Protein AF-A0A0T2MTX2-F1 (afdb_monomer_lite)

Secondary structure (DSSP, 8-state):
-EEEEEEEEEEEE-SSSTTEEEEEEEEEEEEEETTEEEEEEEEEEEEEE--TT--HHHHHHHHHHHHHHHHHHHHHHHTTSPP-PPP----

Radius of gyration: 18.4 Å; chains: 1; bounding box: 54×22×53 Å

Structure (mmCIF, N/CA/C/O backbone):
data_AF-A0A0T2MTX2-F1
#
_entry.id   AF-A0A0T2MTX2-F1
#
loop_
_atom_site.group_PDB
_atom_site.id
_atom_site.type_symbol
_atom_site.label_atom_id
_atom_site.label_alt_id
_atom_site.label_comp_id
_atom_site.label_asym_id
_atom_site.label_entity_id
_atom_site.label_seq_id
_atom_site.pdbx_PDB_ins_code
_atom_site.Cartn_x
_atom_site.Cartn_y
_atom_site.Cartn_z
_atom_site.occupancy
_atom_site.B_iso_or_equiv
_atom_site.auth_seq_id
_atom_site.auth_comp_id
_atom_site.auth_asym_id
_atom_site.auth_atom_id
_atom_site.pdbx_PDB_model_num
ATOM 1 N N . MET A 1 1 ? -14.541 3.780 10.823 1.00 88.44 1 MET A N 1
ATOM 2 C CA . MET A 1 1 ? -13.185 4.011 10.263 1.00 88.44 1 MET A CA 1
ATOM 3 C C . MET A 1 1 ? -13.185 4.740 8.916 1.00 88.44 1 MET A C 1
ATOM 5 O O . MET A 1 1 ? -13.848 4.310 7.971 1.00 88.44 1 MET A O 1
ATOM 9 N N . GLN A 1 2 ? -12.362 5.778 8.788 1.00 91.06 2 GLN A N 1
ATOM 10 C CA . GLN A 1 2 ? -12.072 6.534 7.564 1.00 91.06 2 GLN A CA 1
ATOM 11 C C . GLN A 1 2 ? -10.560 6.501 7.278 1.00 91.06 2 GLN A C 1
ATOM 13 O O . GLN A 1 2 ? -9.776 6.463 8.216 1.00 91.06 2 GLN A O 1
ATOM 18 N N . LEU A 1 3 ? -10.152 6.4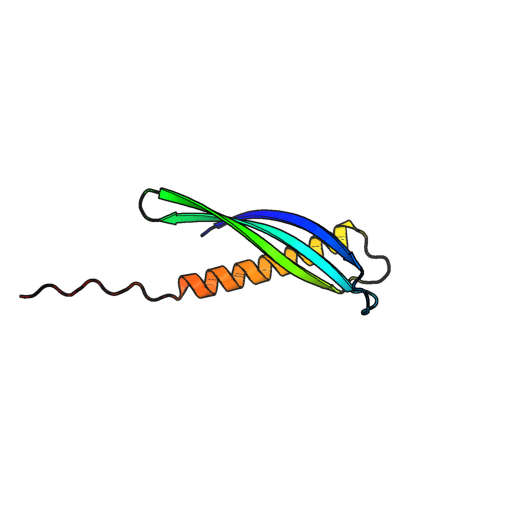65 6.004 1.00 94.19 3 LEU A N 1
ATOM 19 C CA . LEU A 1 3 ? -8.742 6.578 5.594 1.00 94.19 3 LEU A CA 1
ATOM 20 C C . LEU A 1 3 ? -8.476 8.057 5.299 1.00 94.19 3 LEU A C 1
ATOM 22 O O . LEU A 1 3 ? -9.157 8.605 4.435 1.00 94.19 3 LEU A O 1
ATOM 26 N N . ILE A 1 4 ? -7.537 8.681 6.011 1.00 96.06 4 ILE A N 1
ATOM 27 C CA . ILE A 1 4 ? -7.272 10.126 5.901 1.00 96.06 4 ILE A CA 1
ATOM 28 C C . ILE A 1 4 ? -5.945 10.452 5.213 1.00 96.06 4 ILE A C 1
ATOM 30 O O . ILE A 1 4 ? -5.803 11.532 4.652 1.00 96.06 4 ILE A O 1
ATOM 34 N N . ASP A 1 5 ? -4.987 9.524 5.234 1.00 96.75 5 ASP A N 1
ATOM 35 C CA . ASP A 1 5 ? -3.694 9.681 4.570 1.00 96.75 5 ASP A CA 1
ATOM 36 C C . ASP A 1 5 ? -3.169 8.325 4.091 1.00 96.75 5 ASP A C 1
ATOM 38 O O . ASP A 1 5 ? -3.372 7.295 4.744 1.00 96.75 5 ASP A O 1
ATOM 42 N N . ILE A 1 6 ? -2.495 8.336 2.943 1.00 97.19 6 ILE A N 1
ATOM 43 C CA . ILE A 1 6 ? -1.820 7.178 2.367 1.00 97.19 6 ILE A CA 1
ATOM 44 C C . ILE A 1 6 ? -0.587 7.637 1.589 1.00 97.19 6 ILE A C 1
ATOM 46 O O . ILE A 1 6 ? -0.684 8.473 0.698 1.00 97.19 6 ILE A O 1
ATOM 50 N N . THR A 1 7 ? 0.582 7.100 1.932 1.00 97.94 7 THR A N 1
ATOM 51 C CA . THR A 1 7 ? 1.860 7.547 1.359 1.00 97.94 7 THR A CA 1
ATOM 52 C C . THR A 1 7 ? 2.855 6.389 1.274 1.00 97.94 7 THR A C 1
ATOM 54 O O . THR A 1 7 ? 2.963 5.587 2.204 1.00 97.94 7 THR A O 1
ATOM 57 N N . VAL A 1 8 ? 3.615 6.299 0.178 1.00 97.94 8 VAL A N 1
ATOM 58 C CA . VAL A 1 8 ? 4.730 5.343 0.046 1.00 97.94 8 VAL A CA 1
ATOM 59 C C . VAL A 1 8 ? 5.875 5.756 0.977 1.00 97.94 8 VAL A C 1
ATOM 61 O O . VAL A 1 8 ? 6.327 6.896 0.938 1.00 97.94 8 VAL A O 1
ATOM 64 N N . ARG A 1 9 ? 6.343 4.840 1.833 1.00 97.56 9 ARG A N 1
ATOM 65 C CA . ARG A 1 9 ? 7.484 5.076 2.736 1.00 97.56 9 ARG A CA 1
ATOM 66 C C . ARG A 1 9 ? 8.810 4.710 2.098 1.00 97.56 9 ARG A C 1
ATOM 68 O O . ARG A 1 9 ? 9.769 5.469 2.168 1.00 97.56 9 ARG A O 1
ATOM 75 N N . ASP A 1 10 ? 8.841 3.530 1.507 1.00 97.56 10 ASP A N 1
ATOM 76 C CA . ASP A 1 10 ? 9.992 2.981 0.818 1.00 97.56 10 ASP A CA 1
ATOM 77 C C . ASP A 1 10 ? 9.504 2.094 -0.318 1.00 97.56 10 ASP A C 1
ATOM 79 O O . ASP A 1 10 ? 8.404 1.533 -0.270 1.00 97.56 10 ASP A O 1
ATOM 83 N N . LYS A 1 11 ? 10.333 1.987 -1.351 1.00 96.81 11 LYS A N 1
ATOM 84 C CA . LYS A 1 11 ? 10.149 1.045 -2.444 1.00 96.81 11 LYS A CA 1
ATOM 85 C C . LYS A 1 11 ? 11.501 0.655 -3.013 1.00 96.81 11 LYS A C 1
ATOM 87 O O . LYS A 1 11 ? 12.453 1.432 -2.997 1.00 96.81 11 LYS A O 1
ATOM 92 N N . GLN A 1 12 ? 11.562 -0.551 -3.544 1.00 96.44 12 GLN A N 1
ATOM 93 C CA . GLN A 1 12 ? 12.718 -1.083 -4.243 1.00 96.44 12 GLN A CA 1
ATOM 94 C C . GLN A 1 12 ? 12.269 -2.099 -5.290 1.00 96.44 12 GLN A C 1
ATOM 96 O O . GLN A 1 12 ? 11.209 -2.721 -5.167 1.00 96.44 12 GLN A O 1
ATOM 101 N N . ALA A 1 13 ? 13.099 -2.306 -6.308 1.00 94.81 13 ALA A N 1
ATOM 102 C CA . ALA A 1 13 ? 12.904 -3.410 -7.235 1.00 94.81 13 ALA A CA 1
ATOM 103 C C . ALA A 1 13 ? 12.931 -4.751 -6.481 1.00 94.81 13 ALA A C 1
ATOM 105 O O . ALA A 1 13 ? 13.726 -4.955 -5.558 1.00 94.81 13 ALA A O 1
ATOM 106 N N . HIS A 1 14 ? 12.066 -5.682 -6.876 1.00 94.12 14 HIS A N 1
ATOM 107 C CA . HIS A 1 14 ? 12.025 -7.008 -6.280 1.00 94.12 14 HIS A CA 1
ATOM 108 C C . HIS A 1 14 ? 13.316 -7.773 -6.634 1.00 94.12 14 HIS A C 1
ATOM 110 O O . HIS A 1 14 ? 13.655 -7.884 -7.813 1.00 94.12 14 HIS A O 1
ATOM 116 N N . PRO A 1 15 ? 14.013 -8.399 -5.666 1.00 91.00 15 PRO A N 1
ATOM 117 C CA . PRO A 1 15 ? 15.366 -8.938 -5.871 1.00 91.00 15 PRO A CA 1
ATOM 118 C C . PRO A 1 15 ? 15.452 -10.104 -6.866 1.00 91.00 15 PRO A C 1
ATOM 120 O O . PRO A 1 15 ? 16.537 -10.463 -7.311 1.00 91.00 15 PRO A O 1
ATOM 123 N N . ARG A 1 16 ? 14.320 -10.750 -7.167 1.00 94.69 16 ARG A N 1
ATOM 124 C CA . ARG A 1 16 ? 14.249 -11.953 -8.020 1.00 94.69 16 ARG A CA 1
ATOM 125 C C . ARG A 1 16 ? 13.206 -11.900 -9.133 1.00 94.69 16 ARG A C 1
ATOM 127 O O . ARG A 1 16 ? 13.143 -12.828 -9.927 1.00 94.69 16 ARG A O 1
ATOM 134 N N . LEU A 1 17 ? 12.346 -10.882 -9.154 1.00 93.56 17 LEU A N 1
ATOM 135 C CA . LEU A 1 17 ? 11.208 -10.829 -10.074 1.00 93.56 17 LEU A CA 1
ATOM 136 C C . LEU A 1 17 ? 11.331 -9.552 -10.892 1.00 93.56 17 LEU A C 1
ATOM 138 O O . LEU A 1 17 ? 11.134 -8.458 -10.368 1.00 93.56 17 LEU A O 1
ATOM 142 N N . ALA A 1 18 ? 11.715 -9.708 -12.157 1.00 90.69 18 ALA A N 1
ATOM 143 C CA . ALA A 1 18 ? 11.842 -8.592 -13.082 1.00 90.69 18 ALA A CA 1
ATOM 144 C C . ALA A 1 18 ? 10.482 -7.908 -13.280 1.00 90.69 18 ALA A C 1
ATOM 146 O O . ALA A 1 18 ? 9.450 -8.576 -13.323 1.00 90.69 18 ALA A O 1
ATOM 147 N N . GLY A 1 19 ? 10.489 -6.577 -13.372 1.00 91.81 19 GLY A N 1
ATOM 148 C CA . GLY A 1 19 ? 9.266 -5.786 -13.528 1.00 91.81 19 GLY A CA 1
ATOM 149 C C . GLY A 1 19 ? 8.384 -5.725 -12.278 1.00 91.81 19 GLY A C 1
ATOM 150 O O . GLY A 1 19 ? 7.257 -5.257 -12.365 1.00 91.81 19 GLY A O 1
ATOM 151 N N . ARG A 1 20 ? 8.859 -6.177 -11.109 1.00 96.00 20 ARG A N 1
ATOM 152 C CA . ARG A 1 20 ? 8.121 -6.059 -9.846 1.00 96.00 20 ARG A CA 1
ATOM 153 C C . ARG A 1 20 ? 8.801 -5.085 -8.902 1.00 96.00 20 ARG A C 1
ATOM 155 O O . ARG A 1 20 ? 10.013 -5.144 -8.704 1.00 96.00 20 ARG A O 1
ATOM 162 N N . VAL A 1 21 ? 8.000 -4.243 -8.265 1.00 97.06 21 VAL A N 1
ATOM 163 C CA . VAL A 1 21 ? 8.422 -3.341 -7.192 1.00 97.06 21 VAL A CA 1
ATOM 164 C C . VAL A 1 21 ? 7.777 -3.798 -5.890 1.00 97.06 21 VAL A C 1
ATOM 166 O O . VAL A 1 21 ? 6.615 -4.201 -5.866 1.00 97.06 21 VAL A O 1
ATOM 169 N N . THR A 1 22 ? 8.544 -3.755 -4.807 1.00 97.62 22 THR A N 1
ATOM 170 C CA . THR A 1 22 ? 8.096 -4.027 -3.435 1.00 97.62 22 THR A CA 1
ATOM 171 C C . THR A 1 22 ? 8.359 -2.818 -2.565 1.00 97.62 22 THR A C 1
ATOM 173 O O . THR A 1 22 ? 9.361 -2.139 -2.776 1.00 97.62 22 THR A O 1
ATOM 176 N N . GLY A 1 23 ? 7.535 -2.593 -1.553 1.00 97.31 23 GLY A N 1
ATOM 177 C CA . GLY A 1 23 ? 7.753 -1.503 -0.617 1.00 97.31 23 GLY A CA 1
ATOM 178 C C . GLY A 1 23 ? 6.770 -1.515 0.537 1.00 97.31 23 GLY A C 1
ATOM 179 O O . GLY A 1 23 ? 5.973 -2.447 0.689 1.00 97.31 23 GLY A O 1
ATOM 180 N N . HIS A 1 24 ? 6.807 -0.445 1.319 1.00 98.50 24 HIS A N 1
ATOM 181 C CA . HIS A 1 24 ? 5.855 -0.207 2.390 1.00 98.50 24 HIS A CA 1
ATOM 182 C C . HIS A 1 24 ? 5.062 1.064 2.129 1.00 98.50 24 HIS A C 1
ATOM 184 O O . HIS A 1 24 ? 5.604 2.107 1.763 1.00 98.50 24 HIS A O 1
ATOM 190 N N . VAL A 1 25 ? 3.760 0.986 2.380 1.00 98.44 25 VAL A N 1
ATOM 191 C CA . VAL A 1 25 ? 2.859 2.134 2.344 1.00 98.44 25 VAL A CA 1
ATOM 192 C C . VAL A 1 25 ? 2.369 2.409 3.755 1.00 98.44 25 VAL A C 1
ATOM 194 O O . VAL A 1 25 ? 1.894 1.510 4.449 1.00 98.44 25 VAL A O 1
ATOM 197 N N . ARG A 1 26 ? 2.485 3.662 4.185 1.00 98.31 26 ARG A N 1
ATOM 198 C CA . ARG A 1 26 ? 1.859 4.157 5.406 1.00 98.31 26 ARG A CA 1
ATOM 199 C C . ARG A 1 26 ? 0.412 4.507 5.096 1.00 98.31 26 ARG A C 1
ATOM 201 O O . ARG A 1 26 ? 0.162 5.246 4.151 1.00 98.31 26 ARG A O 1
ATOM 208 N N . ALA A 1 27 ? -0.516 4.014 5.903 1.00 97.88 27 ALA A N 1
ATOM 209 C CA . ALA A 1 27 ? -1.921 4.392 5.858 1.00 97.88 27 ALA A CA 1
ATOM 210 C C . ALA A 1 27 ? -2.355 4.888 7.239 1.00 97.88 27 ALA A C 1
ATOM 212 O O . ALA A 1 27 ? -2.093 4.225 8.242 1.00 97.88 27 ALA A O 1
ATOM 213 N N . VAL A 1 28 ? -3.021 6.040 7.291 1.00 96.94 28 VAL A N 1
ATOM 214 C CA . VAL A 1 28 ? -3.560 6.609 8.530 1.00 96.94 28 VAL A CA 1
ATOM 215 C C . VAL A 1 28 ? -5.072 6.518 8.493 1.00 96.94 28 VAL A C 1
ATOM 217 O O . VAL A 1 28 ? -5.723 7.086 7.613 1.00 96.94 28 VAL A O 1
ATOM 220 N N . LEU A 1 29 ? -5.630 5.798 9.457 1.00 95.25 29 LEU A N 1
ATOM 221 C CA . LEU A 1 29 ? -7.062 5.667 9.641 1.00 95.25 29 LEU A CA 1
ATOM 222 C C . LEU A 1 29 ? -7.512 6.414 10.884 1.00 95.25 29 LEU A C 1
ATOM 224 O O . LEU A 1 29 ? -6.820 6.412 11.895 1.00 95.25 29 LEU A O 1
ATOM 228 N N . VAL A 1 30 ? -8.705 6.984 10.812 1.00 94.06 30 VAL A N 1
ATOM 229 C CA . VAL A 1 30 ? -9.384 7.597 11.949 1.00 94.06 30 VAL A CA 1
ATOM 230 C C . VAL A 1 30 ? -10.692 6.863 12.209 1.00 94.06 30 VAL A C 1
ATOM 232 O O . VAL A 1 30 ? -11.440 6.518 11.286 1.00 94.06 30 VAL A O 1
ATOM 235 N N . GLU A 1 31 ? -10.964 6.579 13.472 1.00 91.56 31 GLU A N 1
ATOM 236 C CA . GLU A 1 31 ? -12.186 5.952 13.945 1.00 91.56 31 GLU A CA 1
ATOM 237 C C . GLU A 1 31 ? -12.814 6.764 15.070 1.00 91.56 31 GLU A C 1
ATOM 239 O O . GLU A 1 31 ? -12.126 7.201 15.983 1.00 91.56 31 GLU A O 1
ATOM 244 N N . GLN A 1 32 ? -14.136 6.918 15.022 1.00 89.19 32 GLN A N 1
ATOM 245 C CA . GLN A 1 32 ? -14.910 7.428 16.143 1.00 89.19 32 GLN A CA 1
ATOM 246 C C . GLN A 1 32 ? -15.378 6.240 16.990 1.00 89.19 32 GLN A C 1
ATOM 248 O O . GLN A 1 32 ? -16.152 5.413 16.505 1.00 89.19 32 GLN A O 1
ATOM 253 N N . LEU A 1 33 ? -14.943 6.173 18.249 1.00 85.81 33 LEU A N 1
ATOM 254 C CA . LEU A 1 33 ? -15.399 5.193 19.233 1.00 85.81 33 LEU A CA 1
ATOM 255 C C . LEU A 1 33 ? -16.114 5.918 20.380 1.00 85.81 33 LEU A C 1
ATOM 257 O O . LEU A 1 33 ? -15.488 6.460 21.292 1.00 85.81 33 LEU A O 1
ATOM 261 N N . GLY A 1 34 ? -17.448 5.946 20.323 1.00 85.50 34 GLY A N 1
ATOM 262 C CA . GLY A 1 34 ? -18.257 6.745 21.245 1.00 85.50 34 GLY A CA 1
ATOM 263 C C . GLY A 1 34 ? -17.967 8.236 21.066 1.00 85.50 34 GLY A C 1
ATOM 264 O O . GLY A 1 34 ? -18.142 8.769 19.973 1.00 85.50 34 GLY A O 1
ATOM 265 N N . GLU A 1 35 ? -17.493 8.899 22.119 1.00 86.94 35 GLU A N 1
ATOM 266 C CA . GLU A 1 35 ? -17.109 10.320 22.098 1.00 86.94 35 GLU A CA 1
ATOM 267 C C . GLU A 1 35 ? -15.630 10.555 21.745 1.00 86.94 35 GLU A C 1
ATOM 269 O O . GLU A 1 35 ? -15.219 11.699 21.569 1.00 86.94 35 GLU A O 1
ATOM 274 N N . GLN A 1 36 ? -14.821 9.498 21.613 1.00 90.00 36 GLN A N 1
ATOM 275 C CA . GLN A 1 36 ? -13.386 9.623 21.351 1.00 90.00 36 GLN A CA 1
ATOM 276 C C . GLN A 1 36 ? -13.040 9.353 19.888 1.00 90.00 36 GLN A C 1
ATOM 278 O O . GLN A 1 36 ? -13.509 8.380 19.296 1.00 90.00 36 GLN A O 1
ATOM 283 N N . GLU A 1 37 ? -12.157 10.182 19.338 1.00 91.25 37 GLU A N 1
ATOM 284 C CA . GLU A 1 37 ? -11.502 9.935 18.056 1.00 91.25 37 GLU A CA 1
ATOM 285 C C . GLU A 1 37 ? -10.191 9.167 18.294 1.00 91.25 37 GLU A C 1
ATOM 287 O O . GLU A 1 37 ? -9.353 9.577 19.101 1.00 91.25 37 GLU A O 1
ATOM 292 N N . GLN A 1 38 ? -10.018 8.035 17.612 1.00 92.75 38 GLN A N 1
ATOM 293 C CA . GLN A 1 38 ? -8.801 7.228 17.632 1.00 92.75 38 GLN A CA 1
ATOM 294 C C . GLN A 1 38 ? -8.130 7.234 16.261 1.00 92.75 38 GLN A C 1
ATOM 296 O O . GLN A 1 38 ? -8.766 6.986 15.235 1.00 92.75 38 GLN A 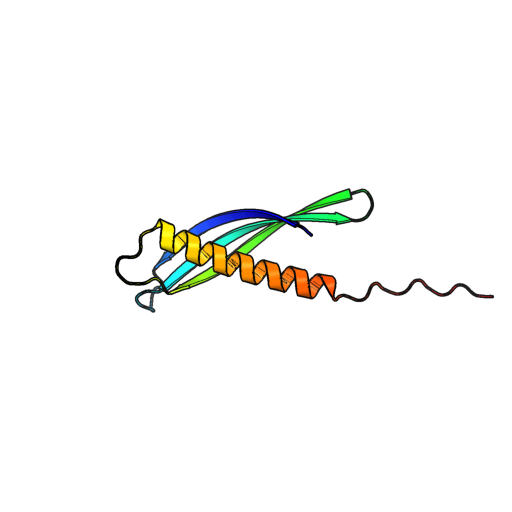O 1
ATOM 301 N N . THR A 1 39 ? -6.817 7.465 16.258 1.00 94.94 39 THR A N 1
ATOM 302 C CA . THR A 1 39 ? -5.983 7.446 15.052 1.00 94.94 39 THR A CA 1
ATOM 303 C C . THR A 1 39 ? -5.124 6.189 15.029 1.00 94.94 39 THR A C 1
ATOM 305 O O . THR A 1 39 ? -4.371 5.915 15.963 1.00 94.94 39 THR A O 1
ATOM 308 N N . HIS A 1 40 ? -5.195 5.448 13.928 1.00 94.00 40 HIS A N 1
ATOM 309 C CA . HIS A 1 40 ? -4.437 4.228 13.687 1.00 94.00 40 HIS A CA 1
ATOM 310 C C . HIS A 1 40 ? -3.476 4.436 12.521 1.00 94.00 40 HIS A C 1
ATOM 312 O O . HIS A 1 40 ? -3.893 4.703 11.395 1.00 94.00 40 HIS A O 1
ATOM 318 N N . GLU A 1 41 ? -2.182 4.269 12.775 1.00 96.56 41 GLU A N 1
ATOM 319 C CA . GLU A 1 41 ? -1.165 4.256 11.728 1.00 96.56 41 GLU A CA 1
ATOM 320 C C . GLU A 1 41 ? -0.788 2.813 11.387 1.00 96.56 41 GLU A C 1
ATOM 322 O O . GLU A 1 41 ? -0.370 2.043 12.251 1.00 96.56 41 GLU A O 1
ATOM 327 N N . LEU A 1 42 ? -0.919 2.453 10.112 1.00 96.12 42 LEU A N 1
ATOM 328 C CA . LEU A 1 42 ? -0.562 1.143 9.585 1.00 96.12 42 LEU A CA 1
ATOM 329 C C . LEU A 1 42 ? 0.620 1.269 8.627 1.00 96.12 42 LEU A C 1
ATOM 331 O O . LEU A 1 42 ? 0.657 2.165 7.786 1.00 96.12 42 LEU A O 1
ATOM 335 N N . THR A 1 43 ? 1.560 0.330 8.716 1.00 98.00 43 THR A N 1
ATOM 336 C CA . THR A 1 43 ? 2.596 0.119 7.697 1.00 98.00 43 THR A CA 1
ATOM 337 C C . THR A 1 43 ? 2.261 -1.159 6.940 1.00 98.00 43 THR A C 1
ATOM 339 O O . THR A 1 43 ? 2.253 -2.241 7.522 1.00 98.00 43 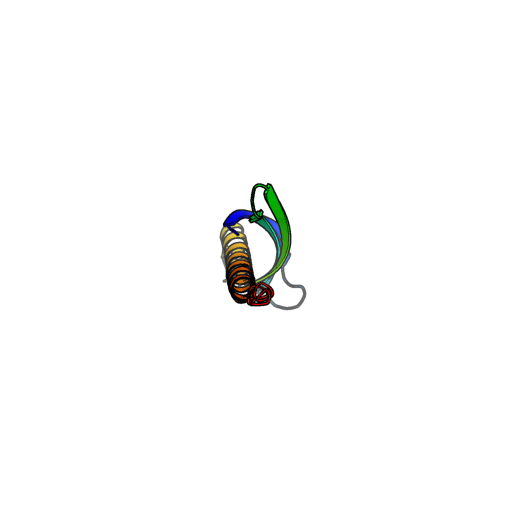THR A O 1
ATOM 342 N N . ILE A 1 44 ? 1.940 -1.028 5.655 1.00 97.81 44 ILE A N 1
ATOM 343 C CA . ILE A 1 44 ? 1.411 -2.110 4.827 1.00 97.81 44 ILE A CA 1
ATOM 344 C C . ILE A 1 44 ? 2.486 -2.524 3.819 1.00 97.81 44 ILE A C 1
ATOM 346 O O . ILE A 1 44 ? 2.811 -1.726 2.935 1.00 97.81 44 ILE A O 1
ATOM 350 N N . PRO A 1 45 ? 3.041 -3.746 3.917 1.00 97.81 45 PRO A N 1
ATOM 351 C CA . PRO A 1 45 ? 3.932 -4.264 2.892 1.00 97.81 45 PRO A CA 1
ATOM 352 C C . PRO A 1 45 ? 3.124 -4.566 1.628 1.00 97.81 45 PRO A C 1
ATOM 354 O O . PRO A 1 45 ? 2.117 -5.278 1.666 1.00 97.81 45 PRO A O 1
ATOM 357 N N . VAL A 1 46 ? 3.564 -4.024 0.498 1.00 97.81 46 VAL A N 1
ATOM 358 C CA . VAL A 1 46 ? 2.887 -4.160 -0.793 1.00 97.81 46 VAL A CA 1
ATOM 359 C C . VAL A 1 46 ? 3.878 -4.430 -1.911 1.00 97.81 46 VAL A C 1
ATOM 361 O O . VAL A 1 46 ? 5.074 -4.154 -1.817 1.00 97.81 46 VAL A O 1
ATOM 364 N N . TRP A 1 47 ? 3.354 -4.977 -2.998 1.00 97.56 47 TRP A N 1
ATOM 365 C CA . TRP A 1 47 ? 4.085 -5.144 -4.239 1.00 97.56 47 TRP A CA 1
ATOM 366 C C . TRP A 1 47 ? 3.171 -4.872 -5.427 1.00 97.56 47 TRP A C 1
ATOM 368 O O . TRP A 1 47 ? 1.954 -5.062 -5.345 1.00 97.56 47 TRP A O 1
ATOM 378 N N . ALA A 1 48 ? 3.767 -4.442 -6.533 1.00 96.88 48 ALA A N 1
ATOM 379 C CA . ALA A 1 48 ? 3.076 -4.217 -7.792 1.00 96.88 48 ALA A CA 1
ATOM 380 C C . ALA A 1 48 ? 3.954 -4.643 -8.970 1.00 96.88 48 ALA A C 1
ATOM 382 O O . ALA A 1 48 ? 5.176 -4.484 -8.938 1.00 96.88 48 ALA A O 1
ATOM 383 N N . ASP A 1 49 ? 3.312 -5.183 -10.001 1.00 95.88 49 ASP A N 1
ATOM 384 C CA . ASP A 1 49 ? 3.938 -5.362 -11.306 1.00 95.88 49 ASP A CA 1
ATOM 385 C C . ASP A 1 49 ? 3.887 -4.025 -12.046 1.00 95.88 49 ASP A C 1
ATOM 387 O O . ASP A 1 49 ? 2.837 -3.384 -12.122 1.00 95.88 49 ASP A O 1
ATOM 391 N N . VAL A 1 50 ? 5.039 -3.595 -12.545 1.00 93.06 50 VAL A N 1
ATOM 392 C CA . VAL A 1 50 ? 5.266 -2.291 -13.154 1.00 93.06 50 VAL A CA 1
ATOM 393 C C . VAL A 1 50 ? 5.721 -2.521 -14.599 1.00 93.06 50 VAL A C 1
ATOM 395 O O . VAL A 1 50 ? 6.743 -3.180 -14.811 1.00 93.06 50 VAL A O 1
ATOM 398 N N . PRO A 1 51 ? 4.967 -2.028 -15.599 1.00 89.94 51 PRO A N 1
ATOM 399 C CA . PRO A 1 51 ? 5.337 -2.160 -17.003 1.00 89.94 51 PRO A CA 1
ATOM 400 C C . PRO A 1 51 ? 6.701 -1.542 -17.311 1.00 89.94 51 PRO A C 1
ATOM 402 O O . PRO A 1 51 ? 7.140 -0.592 -16.660 1.00 89.94 51 PRO A O 1
ATOM 405 N N . GLU A 1 52 ? 7.355 -2.049 -18.354 1.00 87.44 52 GLU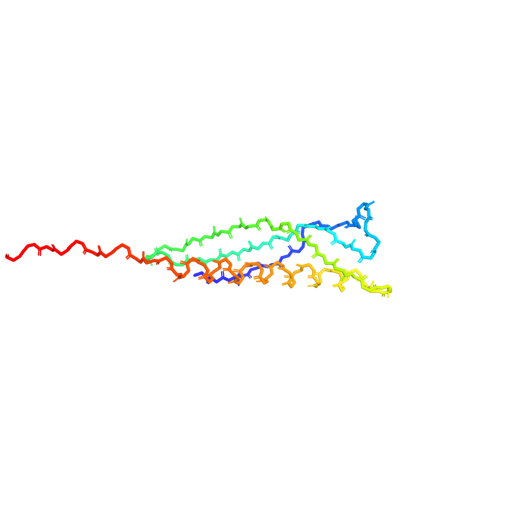 A N 1
ATOM 406 C CA . GLU A 1 52 ? 8.588 -1.447 -18.852 1.00 87.44 52 GLU A CA 1
ATOM 407 C C . GLU A 1 52 ? 8.333 0.002 -19.300 1.00 87.44 52 GLU A C 1
ATOM 409 O O . GLU A 1 52 ? 7.336 0.297 -19.959 1.00 87.44 52 GLU A O 1
ATOM 414 N N . GLY A 1 53 ? 9.221 0.916 -18.904 1.00 88.50 53 GLY A N 1
ATOM 415 C CA . GLY A 1 53 ? 9.085 2.346 -19.192 1.00 88.50 53 GLY A CA 1
ATOM 416 C C . GLY A 1 53 ? 8.106 3.107 -18.291 1.00 88.50 53 GLY A C 1
ATOM 417 O O . GLY A 1 53 ? 7.952 4.313 -18.477 1.00 88.50 53 GLY A O 1
ATOM 418 N N . ALA A 1 54 ? 7.470 2.451 -17.314 1.00 92.38 54 ALA A N 1
ATOM 419 C CA . ALA A 1 54 ? 6.673 3.147 -16.310 1.00 92.38 54 ALA A CA 1
ATOM 420 C C . ALA A 1 54 ? 7.549 4.083 -15.466 1.00 92.38 54 ALA A C 1
ATOM 422 O O . ALA A 1 54 ? 8.696 3.769 -15.130 1.00 92.38 54 ALA A O 1
ATOM 423 N N . SER A 1 55 ? 6.994 5.240 -15.124 1.00 94.94 55 SER A N 1
ATOM 424 C CA . SER A 1 55 ? 7.683 6.222 -14.300 1.00 94.94 55 SER A CA 1
ATOM 425 C C . SER A 1 55 ? 7.718 5.801 -12.831 1.00 94.94 55 SER A C 1
ATOM 427 O O . SER A 1 55 ? 6.966 4.941 -12.369 1.00 94.94 55 SER A O 1
ATOM 429 N N . ASP A 1 56 ? 8.573 6.468 -12.061 1.00 94.00 56 ASP A N 1
ATOM 430 C CA . ASP A 1 56 ? 8.640 6.265 -10.615 1.00 94.00 56 ASP A CA 1
ATOM 431 C C . ASP A 1 56 ? 7.310 6.608 -9.908 1.00 94.00 56 ASP A C 1
ATOM 433 O O . ASP A 1 56 ? 6.916 5.934 -8.952 1.00 94.00 56 ASP A O 1
ATOM 437 N N . ALA A 1 57 ? 6.582 7.598 -10.439 1.00 95.75 57 ALA A N 1
ATOM 438 C CA . ALA A 1 57 ? 5.259 7.996 -9.968 1.00 95.75 57 ALA A CA 1
ATOM 439 C C . ALA A 1 57 ? 4.180 6.947 -10.293 1.00 95.75 57 ALA A C 1
ATOM 441 O O . ALA A 1 57 ? 3.282 6.718 -9.482 1.00 95.75 57 ALA A O 1
ATOM 442 N N . ASP A 1 58 ? 4.283 6.263 -11.439 1.00 95.62 58 ASP A N 1
ATOM 443 C CA . ASP A 1 58 ? 3.385 5.150 -11.775 1.00 95.62 58 ASP A CA 1
ATOM 444 C C . ASP A 1 58 ? 3.584 3.980 -10.806 1.00 95.62 58 ASP A C 1
ATOM 446 O O . ASP A 1 58 ? 2.612 3.369 -10.354 1.00 95.62 58 ASP A O 1
ATOM 450 N N . ALA A 1 59 ? 4.839 3.697 -10.437 1.00 95.69 59 ALA A N 1
ATOM 451 C CA . ALA A 1 59 ? 5.155 2.692 -9.428 1.00 95.69 59 ALA A CA 1
ATOM 452 C C . ALA A 1 59 ? 4.580 3.072 -8.052 1.00 95.69 59 ALA A C 1
ATOM 454 O O . ALA A 1 59 ? 3.958 2.227 -7.406 1.00 95.69 59 ALA A O 1
ATOM 455 N N . ASP A 1 60 ? 4.710 4.334 -7.623 1.00 97.06 60 ASP A N 1
ATOM 456 C CA . ASP A 1 60 ? 4.100 4.809 -6.371 1.00 97.06 60 ASP A CA 1
ATOM 457 C C . ASP A 1 60 ? 2.586 4.654 -6.377 1.00 97.06 60 ASP A C 1
ATOM 459 O O . ASP A 1 60 ? 2.006 4.104 -5.437 1.00 97.06 60 ASP A O 1
ATOM 463 N N . MET A 1 61 ? 1.939 5.098 -7.454 1.00 96.75 61 MET A N 1
ATOM 464 C CA . MET A 1 61 ? 0.498 4.969 -7.617 1.00 96.75 61 MET A CA 1
ATOM 465 C C . MET A 1 61 ? 0.066 3.502 -7.542 1.00 96.75 61 MET A C 1
ATOM 467 O O . MET A 1 61 ? -0.888 3.179 -6.833 1.00 96.75 61 MET A O 1
ATOM 471 N N . ALA A 1 62 ? 0.787 2.595 -8.205 1.00 96.88 62 ALA A N 1
ATOM 472 C CA . ALA A 1 62 ? 0.483 1.170 -8.167 1.00 96.88 62 ALA A CA 1
ATOM 473 C C . ALA A 1 62 ? 0.587 0.588 -6.744 1.00 96.88 62 ALA A C 1
ATOM 475 O O . ALA A 1 62 ? -0.304 -0.153 -6.318 1.00 96.88 62 ALA A O 1
ATOM 476 N N . LEU A 1 63 ? 1.623 0.950 -5.978 1.00 98.19 63 LEU A N 1
ATOM 477 C CA . LEU A 1 63 ? 1.780 0.519 -4.583 1.00 98.19 63 LEU A CA 1
ATOM 478 C C . LEU A 1 63 ? 0.675 1.091 -3.681 1.00 98.19 63 LEU A C 1
ATOM 480 O O . LEU A 1 63 ? 0.087 0.352 -2.886 1.00 98.19 63 LEU A O 1
ATOM 484 N N . MET A 1 64 ? 0.340 2.376 -3.832 1.00 97.75 64 MET A N 1
ATOM 485 C CA . MET A 1 64 ? -0.737 3.021 -3.072 1.00 97.75 64 MET A CA 1
ATOM 486 C C . MET A 1 64 ? -2.101 2.389 -3.360 1.00 97.75 64 MET A C 1
ATOM 488 O O . MET A 1 64 ? -2.847 2.110 -2.424 1.00 97.75 64 MET A O 1
ATOM 492 N N . LEU A 1 65 ? -2.415 2.085 -4.624 1.00 97.38 65 LEU A N 1
ATOM 493 C CA . LEU A 1 65 ? -3.658 1.399 -4.997 1.00 97.38 65 LEU A CA 1
ATOM 494 C C . LEU A 1 65 ? -3.753 0.007 -4.358 1.00 97.38 65 LEU A C 1
ATOM 496 O O . LEU A 1 65 ? -4.811 -0.370 -3.851 1.00 97.38 65 LEU A O 1
ATOM 500 N N . LYS A 1 66 ? -2.645 -0.745 -4.316 1.00 97.81 66 LYS A N 1
ATOM 501 C CA . LYS A 1 66 ? -2.595 -2.047 -3.631 1.00 97.81 66 LYS A CA 1
ATOM 502 C C . LYS A 1 66 ? -2.826 -1.914 -2.128 1.00 97.81 66 LYS A C 1
ATOM 504 O O . LYS A 1 66 ? -3.585 -2.695 -1.556 1.00 97.81 66 LYS A O 1
ATOM 509 N N . ALA A 1 67 ? -2.218 -0.918 -1.491 1.00 97.94 67 ALA A N 1
ATOM 510 C CA . ALA A 1 67 ? -2.420 -0.653 -0.072 1.00 97.94 67 ALA A CA 1
ATOM 511 C C . ALA A 1 67 ? -3.861 -0.205 0.235 1.00 97.94 67 ALA A C 1
ATOM 513 O O . ALA A 1 67 ? -4.462 -0.703 1.186 1.00 97.94 67 ALA A O 1
ATOM 514 N N . ALA A 1 68 ? -4.453 0.659 -0.593 1.00 96.88 68 ALA A N 1
ATOM 515 C CA . ALA A 1 68 ? -5.837 1.113 -0.445 1.00 96.88 68 ALA A CA 1
ATOM 516 C C . ALA A 1 68 ? -6.850 -0.042 -0.560 1.00 96.88 68 ALA A C 1
ATOM 518 O O . ALA A 1 68 ? -7.822 -0.104 0.196 1.00 96.88 68 ALA A O 1
ATOM 519 N N . ASP A 1 69 ? -6.603 -0.994 -1.459 1.00 97.19 69 ASP A N 1
ATOM 520 C CA . ASP A 1 69 ? -7.398 -2.216 -1.610 1.00 97.19 69 ASP A CA 1
ATOM 521 C C . ASP A 1 69 ? -7.290 -3.134 -0.371 1.00 97.19 69 ASP A C 1
ATOM 523 O O . ASP A 1 69 ? -8.299 -3.626 0.143 1.00 97.19 69 ASP A O 1
ATOM 527 N N . ILE A 1 70 ? -6.087 -3.288 0.199 1.00 96.44 70 ILE A N 1
ATOM 528 C CA . ILE A 1 70 ? -5.886 -3.993 1.480 1.00 96.44 70 ILE A CA 1
ATOM 529 C C . ILE A 1 70 ? -6.650 -3.303 2.617 1.00 96.44 70 ILE A C 1
ATOM 531 O O . ILE A 1 70 ? -7.369 -3.973 3.359 1.00 96.44 70 ILE A O 1
ATOM 535 N N . VAL A 1 71 ? -6.544 -1.977 2.736 1.00 95.31 71 VAL A N 1
ATOM 536 C CA . VAL A 1 71 ? -7.274 -1.197 3.747 1.00 95.31 71 VAL A CA 1
ATOM 537 C C . VAL A 1 71 ? -8.784 -1.351 3.579 1.00 95.31 71 VAL A C 1
ATOM 539 O O . VAL A 1 71 ? -9.502 -1.522 4.562 1.00 95.31 71 VAL A O 1
ATOM 542 N N . SER A 1 72 ? -9.279 -1.332 2.343 1.00 94.56 72 SER A N 1
ATOM 543 C CA . SER A 1 72 ? -10.706 -1.494 2.048 1.00 94.56 72 SER A CA 1
ATOM 544 C C . SER A 1 72 ? -11.227 -2.851 2.524 1.00 94.56 72 SER A C 1
ATOM 546 O O . SER A 1 72 ? -12.256 -2.909 3.200 1.00 94.56 72 SER A O 1
ATOM 548 N N . ARG A 1 73 ? -10.479 -3.933 2.269 1.00 94.75 73 ARG A N 1
ATOM 549 C CA . ARG A 1 73 ? -10.796 -5.269 2.798 1.00 94.75 73 ARG A CA 1
ATOM 550 C C . ARG A 1 73 ? -10.727 -5.341 4.319 1.00 94.75 73 ARG A C 1
ATOM 552 O O . ARG A 1 73 ? -11.608 -5.940 4.929 1.00 94.75 73 ARG A O 1
ATOM 559 N N . LEU A 1 74 ? -9.713 -4.727 4.930 1.00 92.19 74 LEU A N 1
ATOM 560 C CA . LEU A 1 74 ? -9.576 -4.681 6.386 1.00 92.19 74 LEU A CA 1
ATOM 561 C C . LEU A 1 74 ? -10.798 -4.011 7.026 1.00 92.19 74 LEU A C 1
ATOM 563 O O . LEU A 1 74 ? -11.423 -4.587 7.912 1.00 92.19 74 LEU A O 1
ATOM 567 N N . LYS A 1 75 ? -11.191 -2.835 6.525 1.00 90.50 75 LYS A N 1
ATOM 568 C CA . LYS A 1 75 ? -12.382 -2.114 6.995 1.00 90.50 75 LYS A CA 1
ATOM 569 C C . LYS A 1 75 ? -13.652 -2.951 6.845 1.00 90.50 75 LYS A C 1
ATOM 571 O O . LYS A 1 75 ? -14.464 -2.983 7.764 1.00 90.50 75 LYS A O 1
ATOM 576 N N . ALA A 1 76 ? -13.814 -3.635 5.710 1.00 90.38 76 ALA A N 1
ATOM 577 C CA . ALA A 1 76 ? -14.957 -4.515 5.476 1.00 90.38 76 ALA A CA 1
ATOM 578 C C . ALA A 1 76 ? -14.985 -5.692 6.465 1.00 90.38 76 ALA A C 1
ATOM 580 O O . ALA A 1 76 ? -16.037 -6.005 7.007 1.00 90.38 76 ALA A O 1
ATOM 581 N N . SER A 1 77 ? -13.831 -6.302 6.753 1.00 89.62 77 SER A N 1
ATOM 582 C CA . SER A 1 77 ? -13.726 -7.390 7.731 1.00 89.62 77 SER A CA 1
ATOM 583 C C . SER A 1 77 ? -14.055 -6.938 9.155 1.00 89.62 77 SER A C 1
ATOM 585 O O . SER A 1 77 ? -14.666 -7.695 9.902 1.00 89.62 77 SER A O 1
ATOM 587 N N . LEU A 1 78 ? -13.647 -5.727 9.543 1.00 83.94 78 LEU A N 1
ATOM 588 C CA . LEU A 1 78 ? -13.911 -5.182 10.878 1.00 83.94 78 LEU A CA 1
ATOM 589 C C . LEU A 1 78 ? -15.376 -4.758 11.046 1.00 83.94 78 LEU A C 1
ATOM 591 O O . LEU A 1 78 ? -15.958 -4.986 12.100 1.00 83.94 78 LEU A O 1
ATOM 595 N N . GLY A 1 79 ? -16.007 -4.226 9.994 1.00 71.62 79 GLY A N 1
ATOM 596 C CA . GLY A 1 79 ? -17.432 -3.873 10.004 1.00 71.62 79 GLY A CA 1
ATOM 597 C C . GLY A 1 79 ? -18.393 -5.068 10.081 1.00 71.62 79 GLY A C 1
ATOM 598 O O . GLY A 1 79 ? -19.583 -4.870 10.305 1.00 71.62 79 GLY A O 1
ATOM 599 N N . VAL A 1 80 ? -17.895 -6.296 9.900 1.00 59.38 80 VAL A N 1
ATOM 600 C CA . VAL A 1 80 ? -18.668 -7.549 10.004 1.00 59.38 80 VAL A CA 1
ATOM 601 C C . VAL A 1 80 ? -18.596 -8.160 11.411 1.00 59.38 80 VAL A C 1
ATOM 603 O O . VAL A 1 80 ? -19.318 -9.117 11.686 1.00 59.38 80 VAL A O 1
ATOM 606 N N . MET A 1 81 ? -17.781 -7.627 12.333 1.00 46.06 81 MET A N 1
ATOM 607 C CA . MET A 1 81 ? -17.787 -8.117 13.715 1.00 46.06 81 MET A CA 1
ATOM 608 C C . MET A 1 81 ? -19.176 -7.892 14.339 1.00 46.06 81 MET A C 1
ATOM 610 O O . MET A 1 81 ? -19.595 -6.739 14.459 1.00 46.06 81 MET A O 1
ATOM 614 N N . PRO A 1 82 ? -19.909 -8.956 14.737 1.00 45.94 82 PRO A N 1
ATOM 615 C CA . PRO A 1 82 ? -21.164 -8.779 15.446 1.00 45.94 82 PRO A CA 1
ATOM 616 C C . PRO A 1 82 ? -20.866 -8.044 16.750 1.00 45.94 82 PRO A C 1
ATOM 618 O O . PRO A 1 82 ? -20.020 -8.473 17.539 1.00 45.94 82 PRO A O 1
ATOM 621 N N . THR A 1 83 ? -21.549 -6.923 16.968 1.00 56.66 83 THR A N 1
ATOM 622 C CA . THR A 1 83 ? -21.587 -6.276 18.275 1.00 56.66 83 THR A CA 1
ATOM 623 C C . THR A 1 83 ? -22.035 -7.319 19.302 1.00 56.66 83 THR A C 1
ATOM 625 O O . THR A 1 83 ? -23.022 -8.019 19.055 1.00 56.66 83 THR A O 1
ATOM 628 N N . PRO A 1 84 ? -21.32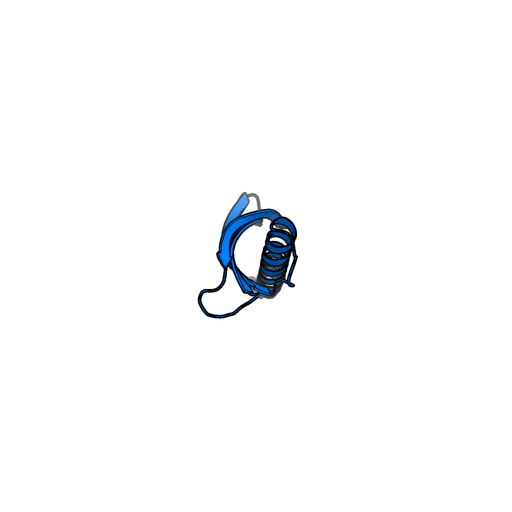4 -7.489 20.434 1.00 54.50 84 PRO A N 1
ATOM 629 C CA . PRO A 1 84 ? -21.801 -8.367 21.488 1.00 54.50 84 PRO A CA 1
ATOM 630 C C . PRO A 1 84 ? -23.156 -7.829 21.947 1.00 54.50 84 PRO A C 1
ATOM 632 O O . PRO A 1 84 ? -23.252 -6.716 22.460 1.00 54.50 84 PRO A O 1
ATOM 635 N N . SER A 1 85 ? -24.205 -8.603 21.672 1.00 60.81 85 SER A N 1
ATOM 636 C CA . SER A 1 85 ? -25.579 -8.323 22.076 1.00 60.81 85 SER A CA 1
ATOM 637 C C . SER A 1 85 ? -25.611 -7.956 23.561 1.00 60.81 85 SER A C 1
ATOM 639 O O . SER A 1 85 ? -25.086 -8.708 24.385 1.00 60.81 85 SER A O 1
ATOM 641 N N . GLU A 1 86 ? -26.213 -6.810 23.889 1.00 54.91 86 GLU A N 1
ATOM 642 C CA . GLU A 1 86 ? -26.482 -6.402 25.270 1.00 54.91 86 GLU A CA 1
ATOM 643 C C . GLU A 1 86 ? -27.129 -7.557 26.054 1.00 54.91 86 GLU A C 1
ATOM 645 O O . GLU A 1 86 ? -27.991 -8.264 25.513 1.00 54.91 86 GLU A O 1
ATOM 650 N N . PRO A 1 87 ? -26.744 -7.776 27.325 1.00 58.75 87 PRO A N 1
ATOM 651 C CA . PRO A 1 87 ? -27.372 -8.798 28.137 1.00 58.75 87 PRO A CA 1
ATOM 652 C C . PRO A 1 87 ? -28.834 -8.402 28.348 1.00 58.75 87 PRO A C 1
ATOM 654 O O . PRO A 1 87 ? -29.138 -7.357 28.921 1.00 58.75 87 PRO A O 1
ATOM 657 N N . SER A 1 88 ? -29.744 -9.251 27.873 1.00 54.09 88 SER A N 1
ATOM 658 C 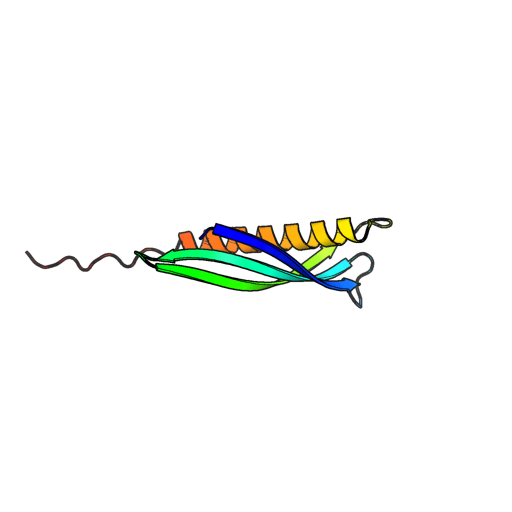CA . SER A 1 88 ? -31.168 -9.143 28.170 1.00 54.09 88 SER A CA 1
ATOM 659 C C . SER A 1 88 ? -31.341 -9.212 29.692 1.00 54.09 88 SER A C 1
ATOM 661 O O . SER A 1 88 ? -31.156 -10.267 30.300 1.00 54.09 88 SER A O 1
ATOM 663 N N . GLY A 1 89 ? -31.598 -8.061 30.318 1.00 48.88 89 GLY A N 1
ATOM 664 C CA . GLY A 1 89 ? -31.914 -7.970 31.740 1.00 48.88 89 GLY A CA 1
ATOM 665 C C . GLY A 1 89 ? -33.233 -8.689 32.054 1.00 48.88 89 GLY A C 1
ATOM 666 O O . GLY A 1 89 ? -34.109 -8.763 31.188 1.00 48.88 89 GLY A O 1
ATOM 667 N N . PRO A 1 90 ? -33.389 -9.240 33.269 1.00 70.56 90 PRO A N 1
ATOM 668 C CA . PRO A 1 90 ? -34.505 -10.115 33.593 1.00 70.56 90 PRO A CA 1
ATOM 669 C C . PRO A 1 90 ? -35.802 -9.309 33.733 1.00 70.56 90 PRO A C 1
ATOM 671 O O . PRO A 1 90 ? -35.796 -8.192 34.256 1.00 70.56 90 PRO A O 1
ATOM 674 N N . ARG A 1 91 ? -36.912 -9.892 33.278 1.00 52.69 91 ARG A N 1
ATOM 675 C CA . ARG A 1 91 ? -38.265 -9.509 33.695 1.00 52.69 91 ARG A CA 1
ATOM 676 C C . ARG A 1 91 ? -38.786 -10.530 34.689 1.00 52.69 91 ARG A C 1
ATOM 678 O O . ARG A 1 91 ? -38.490 -11.727 34.478 1.00 52.69 91 ARG A O 1
#

Sequence (91 aa):
MQLIDITVRDKQAHPRLAGRVTGHVRAVLVEQLGEQEQTHELTIPVWADVPEGASDADADMALMLKAADIVSRLKASLGVMPTPSEPSGPR

pLDDT: mean 89.08, std 13.99, range [45.94, 98.5]

Foldseek 3Di:
DAWDDKFWPDKDADPPDPQKMKGWMWIWDWDDDPPDIDIDIDIDIFMDRHDPPHDPVNRGVRRRVRVVVVVVVVVVVVVPPDDPDDPPDDD